Protein AF-A0A520CPV6-F1 (afdb_monomer)

Structure (mmCIF, N/CA/C/O backbone):
data_AF-A0A520CPV6-F1
#
_entry.id   AF-A0A520CPV6-F1
#
loop_
_atom_site.group_PDB
_atom_site.id
_atom_site.type_symbol
_atom_site.label_atom_id
_atom_site.label_alt_id
_atom_site.label_comp_id
_atom_site.label_asym_id
_atom_site.label_entity_id
_atom_site.label_seq_id
_atom_site.pdbx_PDB_ins_code
_atom_site.Cartn_x
_atom_site.Cartn_y
_atom_site.Cartn_z
_atom_site.occupancy
_atom_site.B_iso_or_equiv
_atom_site.auth_seq_id
_atom_site.auth_comp_id
_atom_site.auth_asym_id
_atom_site.auth_atom_id
_atom_site.pdbx_PDB_model_num
ATOM 1 N N . MET A 1 1 ? -25.704 -5.138 15.164 1.00 46.44 1 MET A N 1
ATOM 2 C CA . MET A 1 1 ? -24.707 -5.641 14.188 1.00 46.44 1 MET A CA 1
ATOM 3 C C . MET A 1 1 ? -23.943 -4.453 13.630 1.00 46.44 1 MET A C 1
ATOM 5 O O . MET A 1 1 ? -24.579 -3.563 13.079 1.00 46.44 1 MET A O 1
ATOM 9 N N . LEU A 1 2 ? -22.617 -4.410 13.791 1.00 52.78 2 LEU A N 1
ATOM 10 C CA . LEU A 1 2 ? -21.780 -3.394 13.147 1.00 52.78 2 LEU A CA 1
ATOM 11 C C . LEU A 1 2 ? -21.825 -3.631 11.632 1.00 52.78 2 LEU A C 1
ATOM 13 O O . LEU A 1 2 ? -21.404 -4.686 11.159 1.00 52.78 2 LEU A O 1
ATOM 17 N N . LYS A 1 3 ? -22.389 -2.688 10.872 1.00 61.16 3 LYS A N 1
ATOM 18 C CA . LYS A 1 3 ? -22.365 -2.764 9.407 1.00 61.16 3 LYS A CA 1
ATOM 19 C C . LYS A 1 3 ? -20.955 -2.423 8.946 1.00 61.16 3 LYS A C 1
ATOM 21 O O . LYS A 1 3 ? -20.382 -1.436 9.395 1.00 61.16 3 LYS A O 1
ATOM 26 N N . SER A 1 4 ? -20.393 -3.225 8.054 1.00 67.19 4 SER A N 1
ATOM 27 C CA . SER A 1 4 ? -19.094 -2.945 7.446 1.00 67.19 4 SER A CA 1
ATOM 28 C C . SER A 1 4 ? -19.246 -2.745 5.949 1.00 67.19 4 SER A C 1
ATOM 30 O O . SER A 1 4 ? -19.944 -3.536 5.318 1.00 67.19 4 SER A O 1
ATOM 32 N N . ASN A 1 5 ? -18.547 -1.762 5.388 1.00 78.94 5 ASN A N 1
ATOM 33 C CA . ASN A 1 5 ? -18.463 -1.573 3.942 1.00 78.94 5 ASN A CA 1
ATOM 34 C C . ASN A 1 5 ? -17.046 -1.850 3.450 1.00 78.94 5 ASN A C 1
ATOM 36 O O . ASN A 1 5 ? -16.071 -1.447 4.087 1.00 78.94 5 ASN A O 1
ATOM 40 N N . THR A 1 6 ? -16.958 -2.499 2.293 1.00 84.31 6 THR A N 1
ATOM 41 C CA . THR A 1 6 ? -15.718 -2.638 1.532 1.00 84.31 6 THR A CA 1
ATOM 42 C C . THR A 1 6 ? -15.675 -1.547 0.473 1.00 84.31 6 THR A C 1
ATOM 44 O O . THR A 1 6 ? -16.608 -1.407 -0.313 1.00 84.31 6 THR A O 1
ATOM 47 N N . SER A 1 7 ? -14.582 -0.794 0.449 1.00 87.00 7 SER A N 1
ATOM 48 C CA . SER A 1 7 ? -14.320 0.250 -0.537 1.00 87.00 7 SER A CA 1
ATOM 49 C C . SER A 1 7 ? -13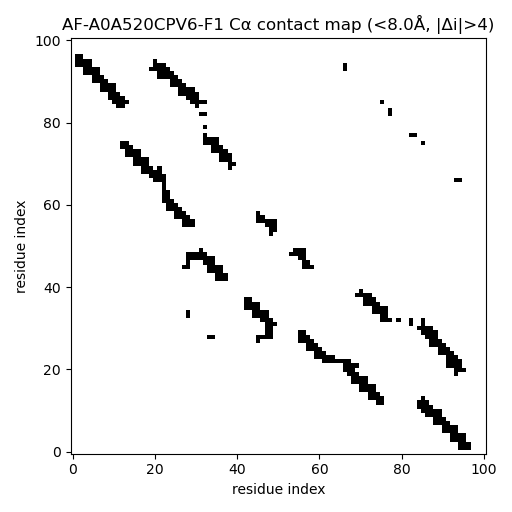.081 -0.104 -1.352 1.00 87.00 7 SER A C 1
ATOM 51 O O . SER A 1 7 ? -12.129 -0.687 -0.831 1.00 87.00 7 SER A O 1
ATOM 53 N N . GLY A 1 8 ? -13.089 0.272 -2.629 1.00 89.25 8 GLY A N 1
ATOM 54 C CA . GLY A 1 8 ? -11.944 0.179 -3.529 1.00 89.25 8 GLY A CA 1
ATOM 55 C C . GLY A 1 8 ? -11.651 1.537 -4.154 1.00 89.25 8 GLY A C 1
ATOM 56 O O . GLY A 1 8 ? -12.580 2.276 -4.475 1.00 89.25 8 GLY A O 1
ATOM 57 N N . ARG A 1 9 ? -10.371 1.870 -4.309 1.00 91.25 9 ARG A N 1
ATOM 58 C CA . ARG A 1 9 ? -9.910 3.117 -4.915 1.00 91.25 9 ARG A CA 1
ATOM 59 C C . ARG A 1 9 ? -8.676 2.869 -5.776 1.00 91.25 9 ARG A C 1
ATOM 61 O O . ARG A 1 9 ? -7.750 2.184 -5.345 1.00 91.25 9 ARG A O 1
ATOM 68 N N . GLU A 1 10 ? -8.666 3.448 -6.970 1.00 92.94 10 GLU A N 1
ATOM 69 C CA . GLU A 1 10 ? -7.482 3.497 -7.828 1.00 92.94 10 GLU A CA 1
ATOM 70 C C . GLU A 1 10 ? -6.597 4.685 -7.456 1.00 92.94 10 GLU A C 1
ATOM 72 O O . GLU A 1 10 ? -7.093 5.761 -7.115 1.00 92.94 10 GLU A O 1
ATOM 77 N N . ILE A 1 11 ? -5.286 4.471 -7.512 1.00 91.38 11 ILE A N 1
ATOM 78 C CA . ILE A 1 11 ? -4.267 5.451 -7.150 1.00 91.38 11 ILE A CA 1
ATOM 79 C C . ILE A 1 11 ? -3.252 5.497 -8.281 1.00 91.38 11 ILE A C 1
ATOM 81 O O . ILE A 1 11 ? -2.569 4.507 -8.555 1.00 91.38 11 ILE A O 1
ATOM 85 N N . SER A 1 12 ? -3.194 6.641 -8.957 1.00 89.88 12 SER A N 1
ATOM 86 C CA . SER A 1 12 ? -2.375 6.836 -10.156 1.00 89.88 12 SER A CA 1
ATOM 87 C C . SER A 1 12 ? -1.196 7.793 -9.967 1.00 89.88 12 SER A C 1
ATOM 89 O O . SER A 1 12 ? -0.393 7.997 -10.877 1.00 89.88 12 SER A O 1
ATOM 91 N N . GLN A 1 13 ? -1.119 8.419 -8.797 1.00 89.25 13 GLN A N 1
ATOM 92 C CA . GLN A 1 13 ? -0.128 9.421 -8.432 1.00 89.25 13 GLN A CA 1
ATOM 93 C C . GLN A 1 13 ? 0.142 9.345 -6.933 1.00 89.25 13 GLN A C 1
ATOM 95 O O . GLN A 1 13 ? -0.624 8.716 -6.200 1.00 89.25 13 GLN A O 1
ATOM 100 N N . ASP A 1 14 ? 1.212 10.000 -6.499 1.00 91.44 14 ASP A N 1
ATOM 101 C CA . ASP A 1 14 ? 1.524 10.121 -5.080 1.00 91.44 14 ASP A CA 1
ATOM 102 C C . ASP A 1 14 ? 0.358 10.800 -4.357 1.00 91.44 14 ASP A C 1
ATOM 104 O O . ASP A 1 14 ? -0.199 11.794 -4.835 1.00 91.44 14 ASP A O 1
ATOM 108 N N . GLU A 1 15 ? -0.034 10.253 -3.213 1.00 91.19 15 GLU A N 1
ATOM 109 C CA . GLU A 1 15 ? -1.181 10.755 -2.470 1.00 91.19 15 GLU A CA 1
ATOM 110 C C . GLU A 1 15 ? -1.041 10.472 -0.977 1.00 91.19 15 GLU A C 1
ATOM 112 O O . GLU A 1 15 ? -0.558 9.419 -0.562 1.00 91.19 15 GLU A O 1
ATOM 117 N N . LYS A 1 16 ? -1.536 11.408 -0.163 1.00 92.75 16 LYS A N 1
ATOM 118 C CA . LYS A 1 16 ? -1.765 11.201 1.263 1.00 92.75 16 LYS A CA 1
ATOM 119 C C . LYS A 1 16 ? -3.250 10.967 1.512 1.00 92.75 16 LYS A C 1
ATOM 121 O O . LYS A 1 16 ? -4.074 11.833 1.228 1.00 92.75 16 LYS A O 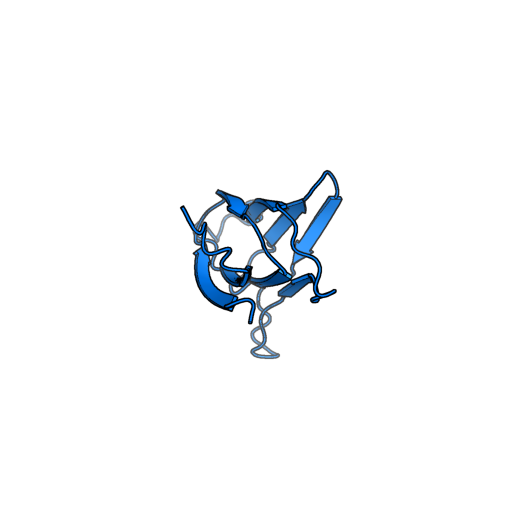1
ATOM 126 N N . ILE A 1 17 ? -3.587 9.803 2.051 1.00 92.25 17 ILE A N 1
ATOM 127 C CA . ILE A 1 17 ? -4.958 9.358 2.289 1.00 92.25 17 ILE A CA 1
ATOM 128 C C . ILE A 1 17 ? -5.183 9.232 3.788 1.00 92.25 17 ILE A C 1
ATOM 130 O O . ILE A 1 17 ? -4.430 8.562 4.488 1.00 92.25 17 ILE A O 1
ATOM 134 N N . TYR A 1 18 ? -6.259 9.844 4.270 1.00 91.81 18 TYR A N 1
ATOM 135 C CA . TYR A 1 18 ? -6.749 9.645 5.625 1.00 91.81 18 TYR A CA 1
ATOM 136 C C . TYR A 1 18 ? -7.982 8.741 5.585 1.00 91.81 18 TYR A C 1
ATOM 138 O O . TYR A 1 18 ? -8.966 9.049 4.906 1.00 91.81 18 TYR A O 1
ATOM 146 N N . LEU A 1 19 ? -7.914 7.602 6.271 1.00 89.31 19 LEU A N 1
ATOM 147 C CA . LEU A 1 19 ? -8.997 6.631 6.348 1.00 89.31 19 LEU A CA 1
ATOM 148 C C . LEU A 1 19 ? -9.464 6.490 7.794 1.00 89.31 19 LEU A C 1
ATOM 150 O O . LEU A 1 19 ? -8.657 6.262 8.689 1.00 89.31 19 LEU A O 1
ATOM 154 N N . GLN A 1 20 ? -10.776 6.571 8.004 1.00 89.19 20 GLN A N 1
ATOM 155 C CA . GLN A 1 20 ? -11.379 6.458 9.330 1.00 89.19 20 GLN A CA 1
ATOM 156 C C . GLN A 1 20 ? -12.093 5.127 9.526 1.00 89.19 20 GLN A C 1
ATOM 158 O O . GLN A 1 20 ? -12.736 4.611 8.602 1.00 89.19 20 GLN A O 1
ATOM 163 N N . ASN A 1 21 ? -12.057 4.630 10.762 1.00 88.62 21 ASN A N 1
ATOM 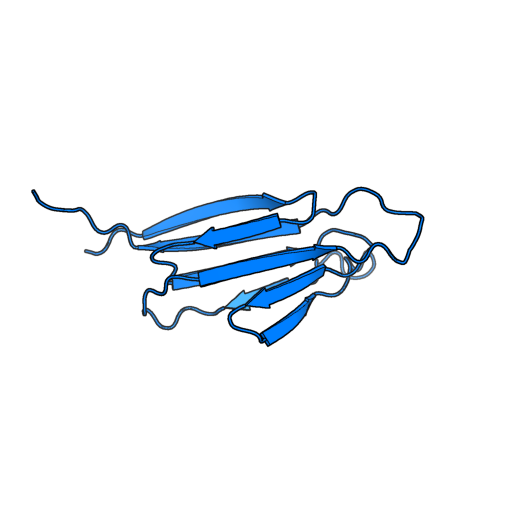164 C CA . ASN A 1 21 ? -12.722 3.400 11.188 1.00 88.62 21 ASN A CA 1
ATOM 165 C C . ASN A 1 21 ? -12.370 2.180 10.315 1.00 88.62 21 ASN A C 1
ATOM 167 O O . ASN A 1 21 ? -13.245 1.357 10.018 1.00 88.62 21 ASN A O 1
ATOM 171 N N . VAL A 1 22 ? -11.116 2.074 9.871 1.00 88.25 22 VAL A N 1
ATOM 172 C CA . VAL A 1 22 ? -10.642 0.962 9.040 1.00 88.25 22 VAL A CA 1
ATOM 173 C C . VAL A 1 22 ? -10.329 -0.236 9.922 1.00 88.25 22 VAL A C 1
ATOM 175 O O . VAL A 1 22 ? -9.708 -0.099 10.968 1.00 88.25 22 VAL A O 1
ATOM 178 N N . THR A 1 23 ? -10.765 -1.415 9.486 1.00 89.62 23 THR A N 1
ATOM 179 C CA . THR A 1 23 ? -10.476 -2.694 10.154 1.00 89.62 23 THR A CA 1
ATOM 180 C C . THR A 1 23 ? -9.509 -3.557 9.376 1.00 89.62 23 THR A C 1
ATOM 182 O O . THR A 1 23 ? -8.992 -4.518 9.916 1.00 89.62 23 THR A O 1
ATOM 185 N N . SER A 1 24 ? -9.369 -3.323 8.075 1.00 90.56 24 SER A N 1
ATOM 186 C CA . SER A 1 24 ? -8.414 -4.034 7.232 1.00 90.56 24 SER A CA 1
ATOM 187 C C . SER A 1 24 ? -8.136 -3.221 5.986 1.00 90.56 24 SER A C 1
ATOM 189 O O . SER A 1 24 ? -9.016 -2.512 5.480 1.00 90.56 24 SER A O 1
ATOM 191 N N . LEU A 1 25 ? -6.930 -3.365 5.459 1.00 92.12 25 LEU A N 1
ATOM 192 C CA . LEU A 1 25 ? -6.478 -2.613 4.304 1.00 92.12 25 LEU A CA 1
ATOM 193 C C . LEU A 1 25 ? -5.536 -3.457 3.468 1.00 92.12 25 LEU A C 1
ATOM 195 O O . LEU A 1 25 ? -4.666 -4.126 4.002 1.00 92.12 25 LEU A O 1
ATOM 199 N N . ARG A 1 26 ? -5.679 -3.376 2.150 1.00 94.25 26 ARG A N 1
ATOM 200 C CA . ARG A 1 26 ? -4.769 -3.980 1.191 1.00 94.25 26 ARG A CA 1
ATOM 201 C C . ARG A 1 26 ? -4.475 -3.000 0.071 1.00 94.25 26 ARG A C 1
ATOM 203 O O . ARG A 1 26 ? -5.395 -2.504 -0.577 1.00 94.25 26 ARG A O 1
ATOM 210 N N . ILE A 1 27 ? -3.199 -2.773 -0.198 1.00 94.69 27 ILE A N 1
ATOM 211 C CA . ILE A 1 27 ? -2.729 -1.991 -1.341 1.00 94.69 27 ILE A CA 1
ATOM 212 C C . ILE A 1 27 ? -2.018 -2.949 -2.284 1.00 94.69 27 ILE A C 1
ATOM 214 O O . ILE A 1 27 ? -1.139 -3.694 -1.868 1.00 94.69 27 ILE A O 1
ATOM 218 N N . SER A 1 28 ? -2.427 -2.972 -3.548 1.00 95.62 28 SER A N 1
ATOM 219 C CA . SER A 1 28 ? -1.806 -3.787 -4.598 1.00 95.62 28 SER A CA 1
ATOM 220 C C . SER A 1 28 ? -1.156 -2.881 -5.634 1.00 95.62 28 SER A C 1
ATOM 222 O O . SER A 1 28 ? -1.833 -2.015 -6.188 1.00 95.62 28 SER A O 1
ATOM 224 N N . ASN A 1 29 ? 0.130 -3.088 -5.900 1.00 94.56 29 ASN A N 1
ATOM 225 C CA . ASN A 1 29 ? 0.901 -2.321 -6.869 1.00 94.56 29 ASN A CA 1
ATOM 226 C C . ASN A 1 29 ? 0.921 -3.039 -8.227 1.00 94.56 29 ASN A C 1
ATOM 228 O O . ASN A 1 29 ? 1.486 -4.123 -8.365 1.00 94.56 29 ASN A O 1
ATOM 232 N N . TYR A 1 30 ? 0.297 -2.417 -9.223 1.00 92.31 30 TYR A N 1
ATOM 233 C CA . TYR A 1 30 ? 0.267 -2.864 -10.618 1.00 92.31 30 TYR A CA 1
ATOM 234 C C . TYR A 1 30 ? 1.215 -2.047 -11.507 1.00 92.31 30 TYR A C 1
ATOM 236 O O . TYR A 1 30 ? 1.173 -2.180 -12.729 1.00 92.31 30 TYR A O 1
ATOM 244 N N . SER A 1 31 ? 2.035 -1.184 -10.911 1.00 90.38 31 SER A N 1
ATOM 245 C CA . SER A 1 31 ? 3.042 -0.399 -11.622 1.00 90.38 31 SER A CA 1
ATOM 246 C C . SER A 1 31 ? 4.282 -1.242 -11.880 1.00 90.38 31 SER A C 1
ATOM 248 O O . SER A 1 31 ? 4.591 -2.164 -11.135 1.00 90.38 31 SER A O 1
ATOM 250 N N . ASP A 1 32 ? 5.044 -0.870 -12.891 1.00 87.94 32 ASP A N 1
ATOM 251 C CA . ASP A 1 32 ? 6.406 -1.340 -13.157 1.00 87.94 32 ASP A CA 1
ATOM 252 C C . ASP A 1 32 ? 7.470 -0.695 -12.242 1.00 87.94 32 ASP A C 1
ATOM 254 O O . ASP A 1 32 ? 8.623 -1.124 -12.239 1.00 87.94 32 ASP A O 1
ATOM 258 N N . VAL A 1 33 ? 7.084 0.280 -11.413 1.00 90.25 33 VAL A N 1
ATOM 259 C CA . VAL A 1 33 ? 7.907 0.861 -10.338 1.00 90.25 33 VAL A CA 1
ATOM 260 C C . VAL A 1 33 ? 7.459 0.390 -8.954 1.00 90.25 33 VAL A C 1
ATOM 262 O O . VAL A 1 33 ? 6.310 -0.016 -8.761 1.00 90.25 33 VAL A O 1
ATOM 265 N N . LYS A 1 34 ? 8.359 0.452 -7.965 1.00 91.75 34 LYS A N 1
ATOM 266 C CA . LYS A 1 34 ? 8.008 0.186 -6.561 1.00 91.75 34 LYS A CA 1
ATOM 267 C C . LYS A 1 34 ? 7.112 1.300 -6.002 1.00 91.75 34 LYS A C 1
ATOM 269 O O . LYS A 1 34 ? 7.187 2.448 -6.445 1.00 91.75 34 LYS A O 1
ATOM 274 N N . LEU A 1 35 ? 6.285 0.946 -5.027 1.00 93.19 35 LEU A N 1
ATOM 275 C CA . LEU A 1 35 ? 5.421 1.869 -4.293 1.00 93.19 35 LEU A CA 1
ATOM 276 C C . LEU A 1 35 ? 5.845 1.863 -2.827 1.00 93.19 35 LEU A C 1
ATOM 278 O O . LEU A 1 35 ? 5.803 0.817 -2.185 1.00 93.19 35 LEU A O 1
ATOM 282 N N . ASN A 1 36 ? 6.232 3.019 -2.303 1.00 94.50 36 ASN A N 1
ATOM 283 C CA . ASN A 1 36 ? 6.514 3.187 -0.886 1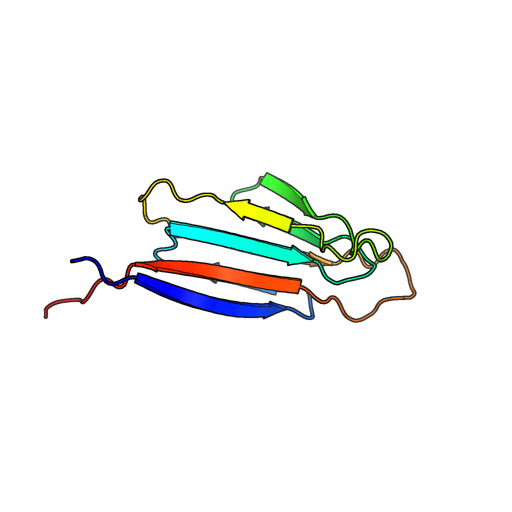.00 94.50 36 ASN A CA 1
ATOM 284 C C . ASN A 1 36 ? 5.222 3.576 -0.165 1.00 94.50 36 ASN A C 1
ATOM 286 O O . ASN A 1 36 ? 4.469 4.431 -0.638 1.00 94.50 36 ASN A O 1
ATOM 290 N N . ILE A 1 37 ? 4.971 2.935 0.971 1.00 94.19 37 ILE A N 1
ATOM 291 C CA . ILE A 1 37 ? 3.862 3.240 1.866 1.00 94.19 37 ILE A CA 1
ATOM 292 C C . ILE A 1 37 ? 4.446 3.707 3.186 1.00 94.19 37 ILE A C 1
ATOM 294 O O . ILE A 1 37 ? 5.187 2.955 3.808 1.00 94.19 37 ILE A O 1
ATOM 298 N N . THR A 1 38 ? 4.052 4.887 3.650 1.00 93.94 38 THR A N 1
ATOM 299 C CA . THR A 1 38 ? 4.399 5.368 4.990 1.00 93.94 38 THR A CA 1
ATOM 300 C C . THR A 1 38 ? 3.151 5.484 5.856 1.00 93.94 38 THR A C 1
ATOM 302 O O . THR A 1 38 ? 2.168 6.107 5.446 1.00 93.94 38 THR A O 1
ATOM 305 N N . MET A 1 39 ? 3.196 4.898 7.053 1.00 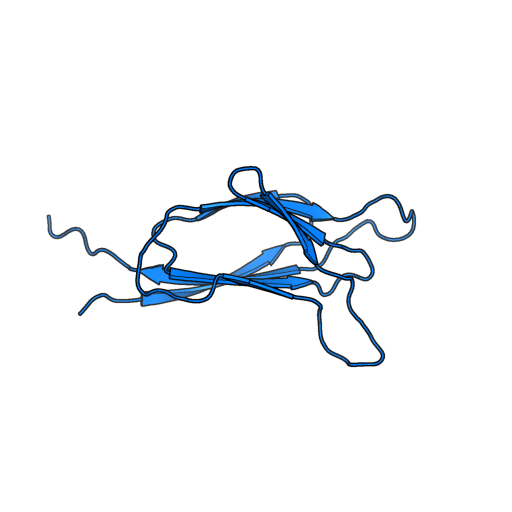89.31 39 MET A N 1
ATOM 306 C CA . MET A 1 39 ? 2.148 4.966 8.077 1.00 89.31 39 MET A CA 1
ATOM 307 C C . MET A 1 39 ? 2.805 5.119 9.444 1.00 89.31 39 MET A C 1
ATOM 309 O O . MET A 1 39 ? 3.695 4.334 9.758 1.00 89.31 39 MET A O 1
ATOM 313 N N . ASP A 1 40 ? 2.374 6.103 10.237 1.00 79.38 40 ASP A N 1
ATOM 314 C CA . ASP A 1 40 ? 2.854 6.341 11.610 1.00 79.38 40 ASP A CA 1
ATOM 315 C C . ASP A 1 40 ? 4.386 6.186 11.755 1.00 79.38 40 ASP A C 1
ATOM 317 O O . ASP A 1 40 ? 4.886 5.477 12.623 1.00 79.38 40 ASP A O 1
ATOM 321 N N . ASP A 1 41 ? 5.120 6.819 10.831 1.00 81.44 41 ASP A N 1
ATOM 322 C CA . ASP A 1 41 ? 6.589 6.842 10.707 1.00 81.44 41 ASP A CA 1
ATOM 323 C C . ASP A 1 41 ? 7.277 5.548 10.228 1.00 81.44 41 ASP A C 1
ATOM 325 O O . ASP A 1 41 ? 8.484 5.541 9.976 1.00 81.44 41 ASP A O 1
ATOM 329 N N . ILE A 1 42 ? 6.531 4.468 9.999 1.00 87.19 42 ILE A N 1
ATOM 330 C CA . ILE A 1 42 ? 7.042 3.240 9.381 1.00 87.19 42 ILE A CA 1
ATOM 331 C C . ILE A 1 42 ? 6.867 3.334 7.869 1.00 87.19 42 ILE A C 1
ATOM 333 O O . ILE A 1 42 ? 5.776 3.626 7.382 1.00 87.19 42 ILE A O 1
ATOM 337 N N . THR A 1 43 ? 7.938 3.065 7.117 1.00 92.81 43 THR A N 1
ATOM 338 C CA . THR A 1 43 ? 7.891 3.003 5.651 1.00 92.81 43 THR A CA 1
ATOM 339 C C . THR A 1 43 ? 8.133 1.586 5.158 1.00 92.81 43 THR A C 1
ATOM 341 O O . THR A 1 43 ? 9.183 1.003 5.414 1.00 92.81 43 THR A O 1
ATOM 344 N N . GLU 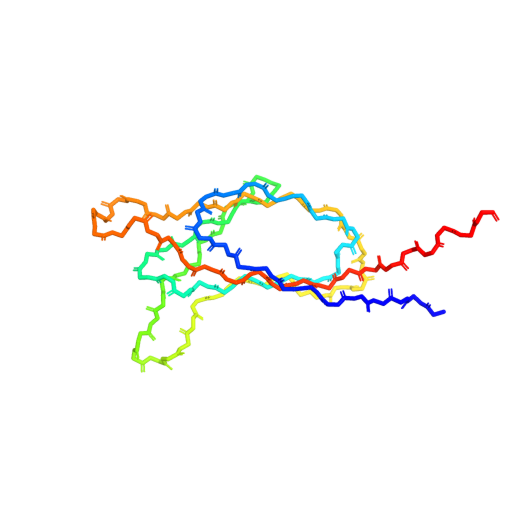A 1 44 ? 7.174 1.070 4.401 1.00 94.38 44 GLU A N 1
ATOM 345 C CA . GLU A 1 44 ? 7.204 -0.236 3.755 1.00 94.38 44 GLU A CA 1
ATOM 346 C C . GLU A 1 44 ? 7.287 -0.079 2.237 1.00 94.38 44 GLU A C 1
ATOM 348 O O . GLU A 1 44 ? 6.743 0.860 1.654 1.00 94.38 44 GLU A O 1
ATOM 353 N N . THR A 1 45 ? 7.963 -1.012 1.570 1.00 94.94 45 THR A N 1
ATOM 354 C CA . THR A 1 45 ? 8.106 -0.999 0.107 1.00 94.94 45 THR A CA 1
ATOM 355 C C . THR A 1 45 ? 7.299 -2.131 -0.514 1.00 94.94 45 THR A C 1
ATOM 357 O O . THR A 1 45 ? 7.588 -3.304 -0.286 1.00 94.94 45 THR A O 1
ATOM 360 N N . ILE A 1 46 ? 6.336 -1.796 -1.373 1.00 94.50 46 ILE A N 1
ATOM 361 C CA . ILE A 1 46 ? 5.675 -2.774 -2.237 1.00 94.50 46 ILE A CA 1
ATOM 362 C C . ILE A 1 46 ? 6.484 -2.917 -3.531 1.00 94.50 46 ILE A C 1
ATOM 364 O O . ILE A 1 46 ? 6.692 -1.918 -4.234 1.00 94.50 46 ILE A O 1
ATOM 368 N N . PRO A 1 47 ? 6.895 -4.141 -3.905 1.00 93.00 47 PRO A N 1
ATOM 369 C CA . PRO A 1 47 ? 7.604 -4.363 -5.157 1.00 93.00 47 PRO A CA 1
ATOM 370 C C . PRO A 1 47 ? 6.735 -4.008 -6.379 1.00 93.00 47 PRO A C 1
ATOM 372 O O . PRO A 1 47 ? 5.503 -3.947 -6.281 1.00 93.00 47 PRO A O 1
ATOM 375 N N . PRO A 1 48 ? 7.360 -3.767 -7.543 1.00 91.31 48 PRO A N 1
ATOM 376 C CA . PRO A 1 48 ? 6.638 -3.597 -8.798 1.00 91.31 48 PRO A CA 1
ATOM 377 C C . PRO A 1 48 ? 5.867 -4.865 -9.189 1.00 91.31 48 PRO A C 1
ATOM 379 O O . PRO A 1 48 ? 6.104 -5.963 -8.677 1.00 91.31 48 PRO A O 1
ATOM 382 N N . PHE A 1 49 ? 4.948 -4.709 -10.135 1.00 91.12 49 PHE A N 1
ATOM 383 C CA . PHE A 1 49 ? 4.232 -5.799 -10.775 1.00 91.12 49 PHE A CA 1
ATOM 384 C C . PHE A 1 49 ? 5.209 -6.775 -11.434 1.00 91.12 49 PHE A C 1
ATOM 386 O O . PHE A 1 49 ? 6.076 -6.377 -12.213 1.00 91.12 49 PHE A O 1
ATOM 393 N N . ASN A 1 50 ? 5.041 -8.067 -11.146 1.00 88.38 50 ASN A N 1
ATOM 394 C CA . ASN A 1 50 ? 5.825 -9.119 -11.773 1.00 88.38 50 ASN A CA 1
ATOM 395 C C . ASN A 1 50 ? 5.018 -9.757 -12.921 1.00 88.38 50 ASN A C 1
ATOM 397 O O . ASN A 1 50 ? 4.133 -10.578 -12.661 1.00 88.38 50 ASN A O 1
ATOM 401 N N . PRO A 1 51 ? 5.330 -9.447 -14.194 1.00 86.25 51 PRO A N 1
ATOM 402 C CA . PRO A 1 51 ? 4.602 -10.009 -15.330 1.00 86.25 51 PRO A CA 1
ATOM 403 C C . PRO A 1 51 ? 4.774 -11.527 -15.463 1.00 86.25 51 PRO A C 1
ATOM 405 O O . PRO A 1 51 ? 3.903 -12.178 -16.028 1.00 86.25 51 PRO A O 1
ATOM 408 N N . SER A 1 52 ? 5.850 -12.105 -14.915 1.00 90.25 52 SER A N 1
ATOM 409 C CA . SER A 1 52 ? 6.084 -13.555 -14.961 1.00 90.25 52 SER A CA 1
ATOM 410 C C . SER A 1 52 ? 5.139 -14.326 -14.039 1.00 90.25 52 SER A C 1
ATOM 412 O O . SER A 1 52 ? 4.770 -15.454 -14.348 1.00 90.25 52 SER A O 1
ATOM 414 N N . SER A 1 53 ? 4.754 -13.737 -12.902 1.00 87.38 53 SER A N 1
ATOM 415 C CA . SER A 1 53 ? 3.800 -14.354 -11.975 1.00 87.38 53 SER A CA 1
ATOM 416 C C . SER A 1 53 ? 2.353 -13.954 -12.272 1.00 87.38 53 SER A C 1
ATOM 418 O O . SER A 1 53 ? 1.435 -14.661 -11.871 1.00 87.38 53 SER A O 1
ATOM 420 N N . GLY A 1 54 ? 2.139 -12.813 -12.937 1.00 86.62 54 GLY A N 1
ATOM 421 C CA . GLY A 1 54 ? 0.813 -12.226 -13.145 1.00 86.62 54 GLY A CA 1
ATOM 422 C C . GLY A 1 54 ? 0.198 -11.629 -11.874 1.00 86.62 54 GLY A C 1
ATOM 423 O O . GLY A 1 54 ? -0.931 -11.139 -11.914 1.00 86.62 54 GLY A O 1
ATOM 424 N N . PHE A 1 55 ? 0.926 -11.638 -10.751 1.00 87.06 55 PHE A N 1
ATOM 425 C CA . PHE A 1 55 ? 0.452 -11.133 -9.466 1.00 87.06 55 PHE A CA 1
ATOM 426 C C . PHE A 1 55 ? 1.114 -9.793 -9.115 1.00 87.06 55 PHE A C 1
ATOM 428 O O . PHE A 1 55 ? 2.336 -9.658 -9.231 1.00 87.06 55 PHE A O 1
ATOM 435 N N . PRO A 1 56 ? 0.335 -8.803 -8.645 1.00 91.06 56 PRO A N 1
ATOM 436 C CA . PRO A 1 56 ? 0.890 -7.565 -8.117 1.00 91.06 56 PRO A CA 1
ATOM 437 C C . PRO A 1 56 ? 1.600 -7.809 -6.785 1.00 91.06 56 PRO A C 1
ATOM 439 O O . PRO A 1 56 ? 1.163 -8.632 -5.972 1.00 91.06 56 PRO A O 1
ATOM 442 N N . GLY A 1 57 ? 2.642 -7.020 -6.522 1.00 90.31 57 GLY A N 1
ATOM 443 C CA . GLY A 1 57 ? 3.118 -6.831 -5.157 1.00 90.31 57 GLY A CA 1
ATOM 444 C C . GLY A 1 57 ? 1.992 -6.253 -4.300 1.00 90.31 57 GLY A C 1
ATOM 445 O O . GLY A 1 57 ? 1.163 -5.480 -4.793 1.00 90.31 57 GLY A O 1
ATOM 446 N N . PHE A 1 58 ? 1.929 -6.617 -3.022 1.00 93.81 58 PHE A N 1
ATOM 447 C CA . PHE A 1 58 ? 0.927 -6.049 -2.129 1.00 93.81 58 PHE A CA 1
ATOM 448 C C . PHE A 1 58 ? 1.460 -5.813 -0.723 1.00 93.81 58 PHE A C 1
ATOM 450 O O . PHE A 1 58 ? 2.393 -6.470 -0.274 1.00 93.81 58 PHE A O 1
ATOM 457 N N . PHE A 1 59 ? 0.800 -4.884 -0.045 1.00 93.94 59 PHE A N 1
ATOM 458 C CA . PHE A 1 59 ? 0.894 -4.652 1.385 1.00 93.94 59 PHE A CA 1
ATOM 459 C C . PHE A 1 59 ? -0.492 -4.853 1.995 1.00 93.94 59 PHE A C 1
ATOM 461 O O . PHE A 1 59 ? -1.497 -4.485 1.374 1.00 93.94 59 PHE A O 1
ATOM 468 N N . GLU A 1 60 ? -0.560 -5.440 3.187 1.00 93.00 60 GLU A N 1
ATOM 469 C CA . GLU A 1 60 ? -1.820 -5.710 3.873 1.00 93.00 60 GLU A CA 1
ATOM 470 C C . GLU A 1 60 ? -1.712 -5.453 5.377 1.00 93.00 60 GLU A C 1
ATOM 472 O O . GLU A 1 60 ? -0.794 -5.928 6.038 1.00 93.00 60 GLU A O 1
ATOM 477 N N . ILE A 1 61 ? -2.707 -4.743 5.908 1.00 88.44 61 ILE A N 1
ATOM 478 C CA . ILE A 1 61 ? -3.036 -4.714 7.330 1.00 88.44 61 ILE A CA 1
ATOM 479 C C . ILE A 1 61 ? -4.199 -5.681 7.517 1.00 88.44 61 ILE A C 1
ATOM 481 O O . ILE A 1 61 ? -5.335 -5.406 7.100 1.00 88.44 61 ILE A O 1
ATOM 485 N N . ALA A 1 62 ? -3.890 -6.831 8.109 1.00 85.38 62 ALA A N 1
ATOM 486 C CA . ALA A 1 62 ? -4.877 -7.841 8.447 1.00 85.38 62 ALA A CA 1
ATOM 487 C C . ALA A 1 62 ? -5.853 -7.314 9.504 1.00 85.38 62 ALA A C 1
ATOM 489 O O . ALA A 1 62 ? -5.519 -6.446 10.308 1.00 85.38 62 ALA A O 1
ATOM 490 N N . SER A 1 63 ? -7.072 -7.855 9.499 1.00 80.44 63 SER A N 1
ATOM 491 C CA . SER A 1 63 ? -8.071 -7.452 10.480 1.00 80.44 63 SER A CA 1
ATOM 492 C C . SER A 1 63 ? -7.821 -8.080 11.837 1.00 80.44 63 SER A C 1
ATOM 494 O O . SER A 1 63 ? -7.777 -9.301 11.954 1.00 80.44 63 SER A O 1
ATOM 496 N N . ASP A 1 64 ? -7.759 -7.242 12.862 1.00 77.94 64 ASP A N 1
ATOM 497 C CA . ASP A 1 64 ? -7.777 -7.628 14.273 1.00 77.94 64 ASP A CA 1
ATOM 498 C C . ASP A 1 64 ? -9.159 -7.384 14.921 1.00 77.94 64 ASP A C 1
ATOM 500 O O . ASP A 1 64 ? -9.322 -7.531 16.128 1.00 77.94 64 ASP A O 1
ATOM 504 N N . ASN A 1 65 ? -10.176 -7.043 14.114 1.00 71.88 65 ASN A N 1
ATOM 505 C CA . ASN A 1 65 ? -11.504 -6.558 14.524 1.00 71.88 65 ASN A CA 1
ATOM 506 C C . ASN A 1 65 ? -11.503 -5.241 15.323 1.00 71.88 65 ASN A C 1
ATOM 508 O O . ASN A 1 65 ? -12.571 -4.791 15.751 1.00 71.88 65 ASN A O 1
ATOM 512 N N .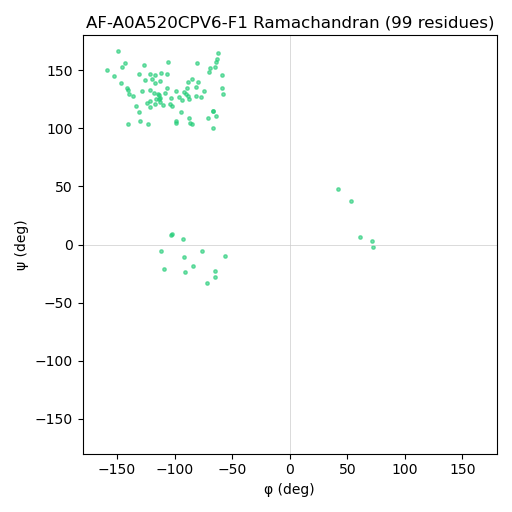 THR A 1 66 ? -10.354 -4.585 15.461 1.00 80.56 66 THR A N 1
ATOM 513 C CA . THR A 1 66 ? -10.243 -3.234 16.000 1.00 80.56 66 THR A CA 1
ATOM 514 C C . THR A 1 66 ? -10.403 -2.240 14.855 1.00 80.56 66 THR A C 1
ATOM 516 O O . THR A 1 66 ? -9.949 -2.455 13.731 1.00 80.56 66 THR A O 1
ATOM 519 N N . LYS A 1 67 ? -11.119 -1.145 15.113 1.00 82.38 67 LYS A N 1
ATOM 520 C CA . LYS A 1 67 ? -11.199 -0.022 14.176 1.00 82.38 67 LYS A CA 1
ATOM 521 C C . LYS A 1 67 ? -10.107 0.978 14.527 1.00 82.38 67 LYS A C 1
ATOM 523 O O . LYS A 1 67 ? -10.019 1.392 15.682 1.00 82.38 67 LYS A O 1
ATOM 528 N N . SER A 1 68 ? -9.356 1.395 13.522 1.00 85.38 68 SER A N 1
ATOM 529 C CA . SER A 1 68 ? -8.313 2.404 13.669 1.00 85.38 68 SER A CA 1
ATOM 530 C C . SER A 1 68 ? -8.457 3.464 12.588 1.00 85.38 68 SER A C 1
ATOM 532 O O . SER A 1 68 ? -8.893 3.184 11.465 1.00 85.38 68 SER A O 1
ATOM 534 N N . ASP A 1 69 ? -8.102 4.691 12.946 1.00 89.25 69 ASP A N 1
ATOM 535 C CA . ASP A 1 69 ? -7.924 5.772 11.988 1.00 89.25 69 ASP A CA 1
ATOM 536 C C . ASP A 1 69 ? -6.473 5.732 11.514 1.00 89.25 69 ASP A C 1
ATOM 538 O O . ASP A 1 69 ? -5.558 5.676 12.331 1.00 89.25 69 ASP A O 1
ATOM 542 N N . ILE A 1 70 ? -6.267 5.714 10.199 1.00 88.38 70 ILE A N 1
ATOM 543 C CA . ILE A 1 70 ? -4.950 5.495 9.597 1.00 88.38 70 ILE A CA 1
ATOM 544 C C . ILE A 1 70 ? -4.680 6.613 8.597 1.00 88.38 70 ILE A 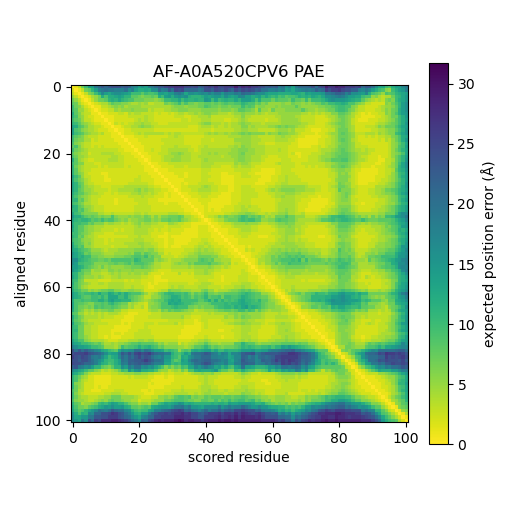C 1
ATOM 546 O O . ILE A 1 70 ? -5.513 6.919 7.737 1.00 88.38 70 ILE A O 1
ATOM 550 N N . THR A 1 71 ? -3.490 7.202 8.689 1.00 91.38 71 THR A N 1
ATOM 551 C CA . THR A 1 71 ? -2.957 8.095 7.659 1.00 91.38 71 THR A CA 1
ATOM 552 C C . THR A 1 71 ? -1.916 7.344 6.847 1.00 91.38 71 THR A C 1
ATOM 554 O O . THR A 1 71 ? -0.970 6.799 7.402 1.00 91.38 71 THR A O 1
ATOM 557 N N . ILE A 1 72 ? -2.088 7.330 5.530 1.00 92.25 72 ILE A N 1
ATOM 558 C CA . ILE A 1 72 ? -1.231 6.587 4.611 1.00 92.25 72 ILE A CA 1
ATOM 559 C C . ILE A 1 72 ? -0.682 7.561 3.586 1.00 92.25 72 ILE A C 1
ATOM 561 O O . ILE A 1 72 ? -1.452 8.202 2.871 1.00 92.25 72 ILE A O 1
ATOM 565 N N . SER A 1 73 ? 0.637 7.655 3.499 1.00 94.06 73 SER A N 1
ATOM 566 C CA . SER A 1 73 ? 1.316 8.348 2.406 1.00 94.06 73 SER A CA 1
ATOM 567 C C . SER A 1 73 ? 1.788 7.322 1.386 1.00 94.06 73 SER A C 1
ATOM 569 O O . SER A 1 73 ? 2.367 6.300 1.752 1.00 94.06 73 SER A O 1
ATOM 571 N N . LEU A 1 74 ? 1.511 7.583 0.114 1.00 93.00 74 LEU A N 1
ATOM 572 C CA . LEU A 1 74 ? 1.817 6.705 -1.007 1.00 93.00 74 LEU A CA 1
ATOM 573 C C . LEU A 1 74 ? 2.716 7.442 -1.983 1.00 93.00 74 LEU A C 1
ATOM 575 O O . LEU A 1 74 ? 2.333 8.500 -2.480 1.00 93.00 74 LEU A O 1
ATOM 579 N N . GLU A 1 75 ? 3.880 6.870 -2.274 1.00 93.25 75 GLU A N 1
ATOM 580 C CA . GLU A 1 75 ? 4.869 7.475 -3.165 1.00 93.25 75 GLU A CA 1
ATOM 581 C C . GLU A 1 75 ? 5.400 6.448 -4.163 1.00 93.25 75 GLU A C 1
ATOM 583 O O . GLU A 1 75 ? 5.992 5.432 -3.787 1.00 93.25 75 GLU A O 1
ATOM 588 N N . PHE A 1 76 ? 5.197 6.707 -5.454 1.00 91.19 76 PHE A N 1
ATOM 589 C CA . PHE A 1 76 ? 5.767 5.876 -6.509 1.00 91.19 76 PHE A CA 1
ATOM 590 C C . PHE A 1 76 ? 7.236 6.237 -6.733 1.00 91.19 76 PHE A C 1
ATOM 592 O O . PHE A 1 76 ? 7.613 7.410 -6.760 1.00 91.19 76 PHE A O 1
ATOM 599 N N . ASP A 1 77 ? 8.081 5.229 -6.944 1.00 88.44 77 ASP A N 1
ATOM 600 C CA . ASP A 1 77 ? 9.492 5.463 -7.237 1.00 88.44 77 ASP A CA 1
ATOM 601 C C . ASP A 1 77 ? 9.684 6.056 -8.640 1.00 88.44 77 ASP A C 1
ATOM 603 O O . ASP A 1 77 ? 9.533 5.382 -9.658 1.00 88.44 77 ASP A O 1
ATOM 607 N N . LYS A 1 78 ? 10.056 7.338 -8.675 1.00 80.31 78 LYS A N 1
ATOM 608 C CA . LYS A 1 78 ? 10.280 8.126 -9.897 1.00 80.31 78 LYS A CA 1
ATOM 609 C C . LYS A 1 78 ? 11.732 8.120 -10.375 1.00 80.31 78 LYS A C 1
ATOM 611 O O . LYS A 1 78 ? 12.065 8.832 -11.323 1.00 80.31 78 LYS A O 1
ATOM 616 N N . THR A 1 79 ? 12.621 7.359 -9.733 1.00 77.75 79 THR A N 1
ATOM 617 C CA . THR A 1 79 ? 14.037 7.298 -10.137 1.00 77.75 79 THR A CA 1
ATOM 618 C C . THR A 1 79 ? 14.210 6.679 -11.526 1.00 77.75 79 THR A C 1
ATOM 620 O O . THR A 1 79 ? 15.127 7.047 -12.265 1.00 77.75 79 THR A O 1
ATOM 623 N N . ILE A 1 80 ? 13.288 5.802 -11.933 1.00 66.75 80 ILE A N 1
ATOM 624 C CA . ILE A 1 80 ? 13.255 5.214 -13.271 1.00 66.75 80 ILE A CA 1
ATOM 625 C C . ILE A 1 80 ? 12.473 6.154 -14.204 1.00 66.75 80 ILE A C 1
ATOM 627 O O . ILE A 1 80 ? 11.247 6.217 -14.178 1.00 66.75 80 ILE A O 1
ATOM 631 N N . LYS A 1 81 ? 13.197 6.880 -15.068 1.00 55.66 81 LYS A N 1
ATOM 632 C CA . LYS A 1 81 ? 12.683 7.943 -15.966 1.00 55.66 81 LYS A CA 1
ATOM 633 C C . LYS A 1 81 ? 11.540 7.540 -16.919 1.00 55.66 81 LYS A C 1
ATOM 635 O O . LYS A 1 81 ? 10.982 8.417 -17.578 1.00 55.66 81 LYS A O 1
ATOM 640 N N . ALA A 1 82 ? 11.216 6.254 -17.035 1.00 58.28 82 ALA A N 1
ATOM 641 C CA . ALA A 1 82 ? 10.255 5.740 -18.009 1.00 58.28 82 ALA A CA 1
ATOM 642 C C . ALA A 1 82 ? 8.785 5.836 -17.558 1.00 58.28 82 ALA A C 1
ATOM 644 O O . ALA A 1 82 ? 7.898 5.807 -18.408 1.00 58.28 82 ALA A O 1
ATOM 645 N N . VAL A 1 83 ? 8.504 5.997 -16.260 1.00 53.47 83 VAL A N 1
ATOM 646 C CA . VAL A 1 83 ? 7.154 5.769 -15.721 1.00 53.47 83 VAL A CA 1
ATOM 647 C C . VAL A 1 83 ? 6.647 7.019 -15.022 1.00 53.47 83 VAL A C 1
ATOM 649 O O . VAL A 1 83 ? 7.059 7.358 -13.917 1.00 53.47 83 VAL A O 1
ATOM 652 N N . LYS A 1 84 ? 5.748 7.742 -15.692 1.00 55.53 84 LYS A N 1
ATOM 653 C CA . LYS A 1 84 ? 5.110 8.950 -15.143 1.00 55.53 84 LYS A CA 1
ATOM 654 C C . LYS A 1 84 ? 3.794 8.670 -14.415 1.00 55.53 84 LYS A C 1
ATOM 656 O O . LYS A 1 84 ? 3.276 9.570 -13.765 1.00 55.53 84 LYS A O 1
ATOM 661 N N . THR A 1 85 ? 3.251 7.461 -14.526 1.00 64.19 85 THR A N 1
ATOM 662 C CA . THR A 1 85 ? 1.937 7.110 -13.977 1.00 64.19 85 THR A CA 1
ATOM 663 C C . THR A 1 85 ? 2.046 5.829 -13.172 1.00 64.19 85 THR A C 1
ATOM 665 O O . THR A 1 85 ? 2.184 4.747 -13.742 1.00 64.19 85 THR A O 1
ATOM 668 N N . GLY A 1 86 ? 1.992 5.960 -11.849 1.00 77.19 86 GLY A N 1
ATOM 669 C CA . GLY A 1 86 ? 1.799 4.813 -10.975 1.00 77.19 86 GLY A CA 1
ATOM 670 C C . GLY A 1 86 ? 0.427 4.186 -11.220 1.00 77.19 86 GLY A C 1
ATOM 671 O O . GLY A 1 86 ? -0.486 4.828 -11.738 1.00 77.19 86 GLY A O 1
ATOM 672 N N . LYS A 1 87 ? 0.272 2.916 -10.869 1.00 90.81 87 LYS A N 1
ATOM 673 C CA . LYS A 1 87 ? -1.012 2.222 -10.836 1.00 90.81 87 LYS A CA 1
ATOM 674 C C . LYS A 1 87 ? -1.058 1.324 -9.613 1.00 90.81 87 LYS A C 1
ATOM 676 O O . LYS A 1 87 ? -0.497 0.232 -9.598 1.00 90.81 87 LYS A O 1
ATOM 681 N N . ALA A 1 88 ? -1.785 1.759 -8.598 1.00 92.50 88 ALA A N 1
ATOM 682 C CA . ALA A 1 88 ? -2.080 0.958 -7.425 1.00 92.50 88 ALA A CA 1
ATOM 683 C C . ALA A 1 88 ? -3.585 0.905 -7.162 1.00 92.50 88 ALA A C 1
ATOM 685 O O . ALA A 1 88 ? -4.346 1.786 -7.559 1.00 92.50 88 ALA A O 1
ATOM 686 N N . VAL A 1 89 ? -4.017 -0.159 -6.491 1.00 94.31 89 VAL A N 1
ATOM 687 C CA . VAL A 1 89 ? -5.400 -0.331 -6.047 1.00 94.31 89 VAL A CA 1
ATOM 688 C C . VAL A 1 89 ? -5.399 -0.487 -4.537 1.00 94.31 89 VAL A C 1
ATOM 690 O O . VAL A 1 89 ? -4.841 -1.449 -4.008 1.00 94.31 89 VAL A O 1
ATOM 693 N N . LEU A 1 90 ? -6.056 0.445 -3.857 1.00 93.44 90 LEU A N 1
ATOM 694 C CA . LEU A 1 90 ? -6.319 0.410 -2.428 1.00 93.44 90 LEU A CA 1
ATOM 695 C C . LEU A 1 90 ? -7.701 -0.211 -2.196 1.00 93.44 90 LEU A C 1
ATOM 697 O O . LEU A 1 90 ? -8.706 0.269 -2.718 1.00 93.44 90 LEU A O 1
ATOM 701 N N . ARG A 1 91 ? -7.767 -1.266 -1.389 1.00 93.44 91 ARG A N 1
ATOM 702 C CA . ARG A 1 91 ? -9.008 -1.875 -0.902 1.00 93.44 91 AR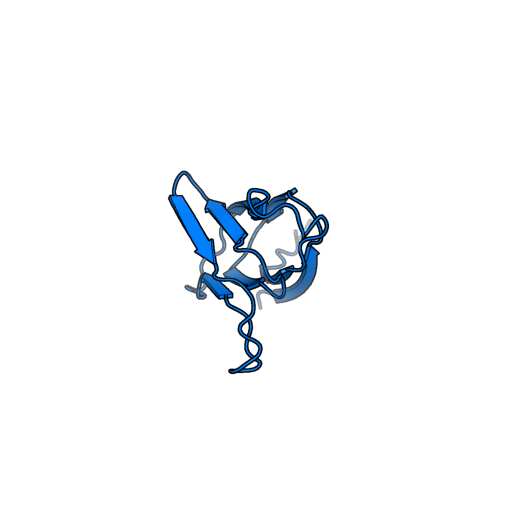G A CA 1
ATOM 703 C C . ARG A 1 91 ? -9.008 -1.843 0.614 1.00 93.44 91 ARG A C 1
ATOM 705 O O . ARG A 1 91 ? -8.018 -2.218 1.228 1.00 93.44 91 ARG A O 1
ATOM 712 N N . TYR A 1 92 ? -10.104 -1.423 1.223 1.00 91.50 92 TYR A N 1
ATOM 713 C CA . TYR A 1 92 ? -10.205 -1.374 2.679 1.00 91.50 92 TYR A CA 1
ATOM 714 C C . TYR A 1 92 ? -11.619 -1.678 3.151 1.00 91.50 92 TYR A C 1
ATOM 716 O O . TYR A 1 92 ? -12.600 -1.453 2.436 1.00 91.50 92 TYR A O 1
ATOM 724 N N . LYS A 1 93 ? -11.715 -2.206 4.368 1.00 90.06 93 LYS A N 1
ATOM 725 C CA . LYS A 1 93 ? -12.977 -2.448 5.063 1.00 90.06 93 LYS A CA 1
ATOM 726 C C . LYS A 1 93 ? -13.103 -1.437 6.192 1.00 90.06 93 LYS A C 1
ATOM 728 O O . LYS A 1 93 ? -12.167 -1.279 6.972 1.00 90.06 93 LYS A O 1
ATOM 733 N N . LYS A 1 94 ? -14.249 -0.762 6.275 1.00 86.56 94 LYS A N 1
ATOM 734 C CA . LYS A 1 94 ? -14.553 0.193 7.346 1.00 86.56 94 LYS A CA 1
ATOM 735 C C . LYS A 1 94 ? -15.798 -0.199 8.126 1.00 86.56 94 LYS A C 1
ATOM 737 O O . LYS A 1 94 ? -16.749 -0.725 7.541 1.00 86.56 94 LYS A O 1
ATOM 742 N N . ILE A 1 95 ? -15.810 0.096 9.422 1.00 82.75 95 ILE A N 1
ATOM 743 C CA . ILE A 1 95 ? -17.006 -0.015 10.264 1.00 82.75 95 ILE A CA 1
ATOM 744 C C . ILE A 1 95 ? -17.860 1.236 10.074 1.00 82.75 95 ILE A C 1
ATOM 746 O O . ILE A 1 95 ? -17.386 2.360 10.220 1.00 82.75 95 ILE A O 1
ATOM 750 N N . ILE A 1 96 ? -19.138 1.036 9.765 1.00 74.62 96 ILE A N 1
ATOM 751 C CA . ILE A 1 96 ? -20.143 2.092 9.758 1.00 74.62 96 ILE A CA 1
ATOM 752 C C . ILE A 1 96 ? -20.697 2.186 11.173 1.00 74.62 96 ILE A C 1
ATOM 754 O O . ILE A 1 96 ? -21.418 1.299 11.638 1.00 74.62 96 ILE A O 1
ATOM 758 N N . ILE A 1 97 ? -20.347 3.264 11.861 1.00 67.06 97 ILE A N 1
ATOM 759 C CA . ILE A 1 97 ? -21.004 3.638 13.105 1.00 67.06 97 ILE A CA 1
ATOM 760 C C . ILE A 1 97 ? -22.227 4.440 12.678 1.00 67.06 97 ILE A C 1
ATOM 762 O O . ILE A 1 97 ? -22.093 5.582 12.243 1.00 67.06 97 ILE A O 1
ATOM 766 N N . ASN A 1 98 ? -23.412 3.832 12.731 1.00 58.47 98 ASN A N 1
ATOM 767 C CA . ASN A 1 98 ? -24.634 4.622 12.672 1.00 58.47 98 ASN A CA 1
ATOM 768 C C . ASN A 1 98 ? -24.626 5.500 13.925 1.00 58.47 98 ASN A C 1
ATOM 770 O O . ASN A 1 98 ? -24.715 4.975 15.033 1.00 58.47 98 ASN A O 1
ATOM 774 N N . GLN A 1 99 ? -24.445 6.809 13.758 1.00 49.81 99 GLN A N 1
ATOM 775 C CA . GLN A 1 99 ? -24.780 7.755 14.811 1.00 49.81 99 GLN A CA 1
ATOM 776 C C . GLN A 1 99 ? -26.300 7.690 14.956 1.00 49.81 99 GLN A C 1
ATOM 778 O O . GLN A 1 99 ? -27.026 8.203 14.109 1.00 49.81 99 GLN A O 1
ATOM 783 N N . GLU A 1 100 ? -26.782 6.961 15.959 1.00 46.22 100 GLU A N 1
ATOM 784 C CA . GLU A 1 100 ? -28.137 7.183 16.452 1.00 46.22 100 GLU A CA 1
ATOM 785 C C . GLU A 1 100 ? -28.131 8.584 17.077 1.00 46.22 100 GLU A C 1
ATOM 787 O O . GLU A 1 100 ? -27.342 8.853 17.986 1.00 46.22 100 GLU A O 1
ATOM 792 N N . CYS A 1 101 ? -28.898 9.495 16.469 1.00 41.31 101 CYS A N 1
ATOM 793 C CA . CYS A 1 101 ? -29.179 10.830 16.992 1.00 41.31 101 CYS A CA 1
ATOM 794 C C . CYS A 1 101 ? -30.087 10.755 18.219 1.00 41.31 101 CYS A C 1
ATOM 796 O O . CYS A 1 101 ? -30.987 9.884 18.222 1.00 41.31 101 CYS A O 1
#

Solvent-accessible surface area (backbone atoms only — not comparable to full-atom values): 5704 Å² total; per-residue (Å²): 130,84,48,69,50,79,48,76,46,82,40,50,62,67,45,77,48,80,44,69,34,31,31,30,38,37,38,34,28,66,16,87,42,37,36,37,39,36,42,95,90,45,76,48,76,26,48,33,36,37,80,90,77,72,48,55,22,61,49,72,48,75,64,81,82,52,68,42,71,47,56,41,38,39,41,59,53,60,87,55,88,86,59,91,62,45,38,32,39,42,36,38,33,26,59,53,76,79,79,82,128

Sequence (101 aa):
MLKSNTSGREISQDEKIYLQNVTSLRISNYSDVKLNITMDDITETIPPFNPSSGFPGFFEIASDNTKSDITISLEFDKTIKAVKTGKAVLRYKKIIINQEC

Mean predicted aligned error: 6.54 Å

Secondary structure (DSSP, 8-state):
--EEEEEEEEE-S-EEEEEEEEEEEEEEE-SSS-EEEEETTEEEEEPPPBTTTTB-EEEEE---S--EEEEEEEEE---STT-----EEEEEEEEE-----

pLDDT: mean 84.25, std 12.95, range [41.31, 95.62]

Foldseek 3Di:
DFDKDKDKDKDWAWDKDKDWQWQKKKKFWAACFWKWKDKPRDIDIFHYDDPVVNGTGMDMDHGPVGTDIIIITIHTDCPPVPDPITIMMMMTMGTDDPPPD

Nearest PDB structures (foldseek):
  8ch4-assembly1_C  TM=6.362E-01  e=3.715E-02  Bradyrhizobium sp. JS329
  2hey-assembly1_F  TM=3.911E-01  e=1.866E-02  Mus musculus
  2hew-assembly1_F  TM=4.172E-01  e=4.842E-02  Mus musculus
  9fth-assembly1_B  TM=4.054E-01  e=2.024E-01  Desulfofustis sp. PB-SRB1
  4qhw-assembly1_A  TM=4.811E-01  e=4.611E+00  Bacteroides caccae ATCC 43185

Radius of gyration: 14.92 Å; Cα contacts (8 Å, |Δi|>4): 236; chains: 1; bounding box: 43×26×35 Å